Protein AF-A0A5J5LBY8-F1 (afdb_monomer_lite)

Secondary structure (DSSP, 8-state):
------HHHHHHT--HHHHHHHHHHHHHHHHHTTHHHHHHHHHHHTTHHHHHHHHHHHHHHHHHSS---GGGS-HHHHHHHHHHHHHHHHHHH-HHHHHHHHHTTTHHHHHHHHHHHHHHHHHT-

Structure (mmCIF, N/CA/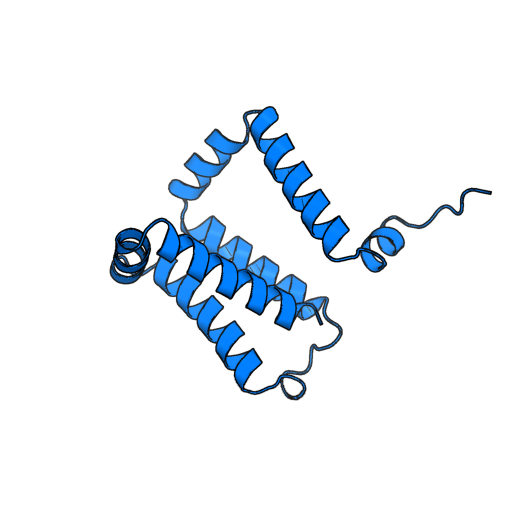C/O backbone):
data_AF-A0A5J5LBY8-F1
#
_entry.id   AF-A0A5J5LBY8-F1
#
loop_
_atom_site.group_PDB
_atom_site.id
_atom_site.type_symbol
_atom_site.label_atom_id
_atom_site.label_alt_id
_atom_site.label_comp_id
_atom_site.label_asym_id
_atom_site.label_entity_id
_atom_site.label_seq_id
_atom_site.pdbx_PDB_ins_code
_atom_site.Cartn_x
_atom_site.Cartn_y
_atom_site.Cartn_z
_atom_site.occupancy
_atom_site.B_iso_or_equiv
_atom_site.auth_seq_id
_atom_site.auth_comp_id
_atom_site.auth_asym_id
_atom_site.auth_atom_id
_atom_site.pdbx_PDB_model_num
ATOM 1 N N . MET A 1 1 ? 38.281 8.125 -4.516 1.00 41.97 1 MET A N 1
ATOM 2 C CA . MET A 1 1 ? 37.527 9.384 -4.688 1.00 41.97 1 MET A CA 1
ATOM 3 C C . MET A 1 1 ? 36.058 9.026 -4.569 1.00 41.97 1 MET A C 1
ATOM 5 O O . MET A 1 1 ? 35.597 8.231 -5.376 1.00 41.97 1 MET A O 1
ATOM 9 N N . ALA A 1 2 ? 35.371 9.478 -3.518 1.00 49.50 2 ALA A N 1
ATOM 10 C CA . ALA A 1 2 ? 33.939 9.231 -3.372 1.00 49.50 2 ALA A CA 1
ATOM 11 C C . ALA A 1 2 ? 33.220 9.996 -4.490 1.00 49.50 2 ALA A C 1
ATOM 13 O O . ALA A 1 2 ? 33.289 11.221 -4.546 1.00 49.50 2 ALA A O 1
ATOM 14 N N . HIS A 1 3 ? 32.637 9.269 -5.439 1.00 53.19 3 HIS A N 1
ATOM 15 C CA . HIS A 1 3 ? 31.816 9.864 -6.483 1.00 53.19 3 HIS A CA 1
ATOM 16 C C . HIS A 1 3 ? 30.580 10.445 -5.790 1.00 53.19 3 HIS A C 1
ATOM 18 O O . HIS A 1 3 ? 29.849 9.698 -5.139 1.00 53.19 3 HIS A O 1
ATOM 24 N N . ASN A 1 4 ? 30.387 11.765 -5.865 1.00 54.97 4 ASN A N 1
ATOM 25 C CA . ASN A 1 4 ? 29.180 12.435 -5.379 1.00 54.97 4 ASN A CA 1
ATOM 26 C C . ASN A 1 4 ? 28.021 12.021 -6.295 1.00 54.97 4 ASN A C 1
ATOM 28 O O . ASN A 1 4 ? 27.662 12.739 -7.225 1.00 54.97 4 ASN A O 1
ATOM 32 N N . ARG A 1 5 ? 27.496 10.815 -6.071 1.00 60.88 5 ARG A N 1
ATOM 33 C CA . ARG A 1 5 ? 26.277 10.341 -6.717 1.00 60.88 5 ARG A CA 1
ATOM 34 C C . ARG A 1 5 ? 25.152 11.263 -6.295 1.00 60.88 5 ARG A C 1
ATOM 36 O O . ARG A 1 5 ? 25.001 11.562 -5.108 1.00 60.88 5 ARG A O 1
ATOM 43 N N . SER A 1 6 ? 24.390 11.743 -7.268 1.00 75.75 6 SER A N 1
ATOM 44 C CA . SER A 1 6 ? 23.223 12.556 -6.954 1.00 75.75 6 SER A CA 1
ATOM 45 C C . SER A 1 6 ? 22.218 11.691 -6.175 1.00 75.75 6 SER A C 1
ATOM 47 O O . SER A 1 6 ? 22.168 10.466 -6.337 1.00 75.75 6 SER A O 1
ATOM 49 N N . ILE A 1 7 ? 21.421 12.316 -5.304 1.00 70.00 7 ILE A N 1
ATOM 50 C CA . ILE A 1 7 ? 20.352 11.624 -4.567 1.00 70.00 7 ILE A CA 1
ATOM 51 C C . ILE A 1 7 ? 19.453 10.848 -5.547 1.00 70.00 7 ILE A C 1
ATOM 53 O O . ILE A 1 7 ? 19.061 9.717 -5.274 1.00 70.00 7 ILE A O 1
ATOM 57 N N . GLU A 1 8 ? 19.215 11.413 -6.731 1.00 65.75 8 GLU A N 1
ATOM 58 C CA . GLU A 1 8 ? 18.436 10.805 -7.808 1.00 65.75 8 GLU A CA 1
ATOM 59 C C . GLU A 1 8 ? 19.066 9.510 -8.348 1.00 65.75 8 GLU A C 1
ATOM 61 O O . GLU A 1 8 ? 18.358 8.531 -8.569 1.00 65.75 8 GLU A O 1
ATOM 66 N N . GLU A 1 9 ? 20.390 9.459 -8.524 1.00 65.62 9 GLU A N 1
ATOM 67 C CA . GLU A 1 9 ? 21.082 8.235 -8.964 1.00 65.62 9 GLU A CA 1
ATOM 68 C C . GLU A 1 9 ? 20.994 7.119 -7.922 1.00 65.62 9 GLU A C 1
ATOM 70 O O . GLU A 1 9 ? 20.868 5.949 -8.272 1.00 65.62 9 GLU A O 1
ATOM 75 N N . SER A 1 10 ? 21.001 7.476 -6.637 1.00 66.00 10 SER A N 1
ATOM 76 C CA . SER A 1 10 ? 20.884 6.496 -5.550 1.00 66.00 10 SER A CA 1
ATOM 77 C C . SER A 1 10 ? 19.493 5.854 -5.500 1.00 66.00 10 SER A C 1
ATOM 79 O O . SER A 1 10 ? 19.370 4.691 -5.123 1.00 66.00 10 SER A O 1
ATOM 81 N N . PHE A 1 11 ? 18.453 6.581 -5.922 1.00 65.56 11 PHE A N 1
ATOM 82 C CA . PHE A 1 11 ? 17.098 6.042 -6.057 1.00 65.56 11 PHE A CA 1
ATOM 83 C C . PHE A 1 11 ? 16.911 5.174 -7.308 1.00 65.56 11 PHE A C 1
ATOM 85 O O . PHE A 1 11 ? 16.092 4.260 -7.285 1.00 65.56 11 PHE A O 1
ATOM 92 N N . LYS A 1 12 ? 17.676 5.415 -8.379 1.00 64.75 12 LYS A N 1
ATOM 93 C CA . LYS A 1 12 ? 17.615 4.609 -9.613 1.00 64.75 12 LYS A CA 1
ATOM 94 C C . LYS A 1 12 ? 18.267 3.231 -9.467 1.00 64.75 12 LYS A C 1
ATOM 96 O O . LYS A 1 12 ? 17.817 2.285 -10.102 1.00 64.75 12 LYS A O 1
ATOM 101 N N . ASP A 1 13 ? 19.271 3.105 -8.600 1.00 68.50 13 ASP A N 1
ATOM 102 C CA . ASP A 1 13 ? 20.003 1.850 -8.351 1.00 68.50 13 ASP A CA 1
ATOM 103 C C . ASP A 1 13 ? 19.401 1.006 -7.205 1.00 68.50 13 ASP A C 1
ATOM 105 O O . ASP A 1 13 ? 20.028 0.071 -6.691 1.00 68.50 13 ASP A O 1
ATOM 109 N N . LEU A 1 14 ? 18.197 1.345 -6.743 1.00 70.12 14 LEU A N 1
ATOM 110 C CA . LEU A 1 14 ? 17.636 0.779 -5.524 1.00 70.12 14 LEU A CA 1
ATOM 111 C C . LEU A 1 14 ? 17.076 -0.627 -5.785 1.00 70.12 14 LEU A C 1
ATOM 113 O O . LEU A 1 14 ? 16.023 -0.806 -6.389 1.00 70.12 14 LEU A O 1
ATOM 117 N N . ASN A 1 15 ? 17.804 -1.650 -5.329 1.00 76.38 15 ASN A N 1
ATOM 118 C CA . ASN A 1 15 ? 17.363 -3.038 -5.463 1.00 76.38 15 ASN A CA 1
ATOM 119 C C . ASN A 1 15 ? 16.213 -3.368 -4.486 1.00 76.38 15 ASN A C 1
ATOM 121 O O . ASN A 1 15 ? 16.047 -2.720 -3.450 1.00 76.38 15 ASN A O 1
ATOM 125 N N . ILE A 1 16 ? 15.446 -4.419 -4.793 1.00 72.56 16 ILE A N 1
ATOM 126 C CA . ILE A 1 16 ? 14.246 -4.799 -4.027 1.00 72.56 16 ILE A CA 1
ATOM 127 C C . ILE A 1 16 ? 14.528 -5.128 -2.554 1.00 72.56 16 ILE A C 1
ATOM 129 O O . ILE A 1 16 ? 13.712 -4.819 -1.688 1.00 72.56 16 ILE A O 1
ATOM 133 N N . LEU A 1 17 ? 15.692 -5.708 -2.247 1.00 70.50 17 LEU A N 1
ATOM 134 C CA . LEU A 1 17 ? 16.075 -6.048 -0.878 1.00 70.50 17 LEU A CA 1
ATOM 135 C C . LEU A 1 17 ? 16.397 -4.784 -0.069 1.00 70.50 17 LEU A C 1
ATOM 137 O O . LEU A 1 17 ? 15.991 -4.668 1.085 1.00 70.50 17 LEU A O 1
ATOM 141 N N . THR A 1 18 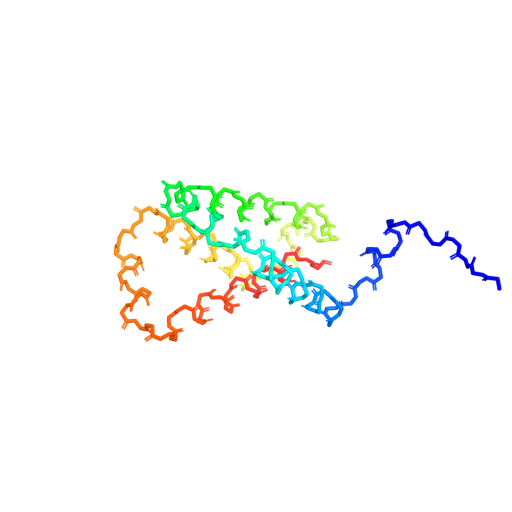? 17.070 -3.813 -0.686 1.00 74.38 18 THR A N 1
ATOM 142 C CA . THR A 1 18 ? 17.333 -2.494 -0.103 1.00 74.38 18 THR A CA 1
ATOM 143 C C . THR A 1 18 ? 16.032 -1.720 0.087 1.00 74.38 18 THR A C 1
ATOM 145 O O . THR A 1 18 ? 15.834 -1.140 1.149 1.00 74.38 18 THR A O 1
ATOM 148 N N . ALA A 1 19 ? 15.117 -1.750 -0.888 1.00 76.00 19 ALA A N 1
ATOM 149 C CA . ALA A 1 19 ? 13.800 -1.123 -0.769 1.00 76.00 19 ALA A CA 1
ATOM 150 C C . ALA A 1 19 ? 13.010 -1.715 0.405 1.00 76.00 19 ALA A C 1
ATOM 152 O O . ALA A 1 19 ? 12.462 -0.980 1.225 1.00 76.00 19 ALA A O 1
ATOM 153 N N . PHE A 1 20 ? 13.019 -3.044 0.534 1.00 75.62 20 PHE A N 1
ATOM 154 C CA . PHE A 1 20 ? 12.410 -3.737 1.662 1.00 75.62 20 PHE A CA 1
ATOM 155 C C . PHE A 1 20 ? 13.057 -3.352 2.999 1.00 75.62 20 PHE A C 1
ATOM 157 O O . PHE A 1 20 ? 12.353 -3.030 3.955 1.00 75.62 20 PHE A O 1
ATOM 164 N N . GLY A 1 21 ? 14.391 -3.315 3.058 1.00 79.81 21 GLY A N 1
ATOM 165 C CA . GLY A 1 21 ? 15.131 -2.873 4.240 1.00 79.81 21 GLY A CA 1
ATOM 166 C C . GLY A 1 21 ? 14.810 -1.430 4.641 1.00 79.81 21 GLY A C 1
ATOM 167 O O . GLY A 1 21 ? 14.628 -1.159 5.825 1.00 79.81 21 GLY A O 1
ATOM 168 N N . LEU A 1 22 ? 14.674 -0.521 3.670 1.00 81.81 22 LEU A N 1
ATOM 169 C CA . LEU A 1 22 ? 14.260 0.864 3.908 1.00 81.81 22 LEU A CA 1
ATOM 170 C C . LEU A 1 22 ? 12.825 0.944 4.429 1.00 81.81 22 LEU A C 1
ATOM 172 O O . LEU A 1 22 ? 12.593 1.644 5.408 1.00 81.81 22 LEU A O 1
ATOM 176 N N . MET A 1 23 ? 11.882 0.196 3.848 1.00 82.25 23 MET A N 1
ATOM 177 C CA . MET A 1 23 ? 10.509 0.133 4.363 1.00 82.25 23 MET A CA 1
ATOM 178 C C . MET A 1 23 ? 10.481 -0.353 5.816 1.00 82.25 23 MET A C 1
ATOM 180 O O . MET A 1 23 ? 9.871 0.295 6.665 1.00 82.25 23 MET A O 1
ATOM 184 N N . ALA A 1 24 ? 11.188 -1.444 6.125 1.00 82.44 24 ALA A N 1
ATOM 185 C CA . ALA A 1 24 ? 11.279 -1.968 7.485 1.00 82.44 24 ALA A CA 1
ATOM 186 C C . ALA A 1 24 ? 11.911 -0.947 8.445 1.00 82.44 24 ALA A C 1
ATOM 188 O O . ALA A 1 24 ? 11.370 -0.694 9.520 1.00 82.44 24 ALA A O 1
ATOM 189 N N . PHE A 1 25 ? 13.017 -0.310 8.048 1.00 87.12 25 PHE A N 1
ATOM 190 C CA . PHE A 1 25 ? 13.664 0.738 8.836 1.00 87.12 25 PHE A CA 1
ATOM 191 C C . PHE A 1 25 ? 12.723 1.918 9.110 1.00 87.12 25 PHE A C 1
ATOM 193 O O . PHE A 1 25 ? 12.626 2.367 10.252 1.00 87.12 25 PHE A O 1
ATOM 200 N N . THR A 1 26 ? 12.004 2.403 8.095 1.00 85.62 26 THR A N 1
ATOM 201 C CA . THR A 1 26 ? 11.058 3.517 8.228 1.00 85.62 26 THR A CA 1
ATOM 202 C C . THR A 1 26 ? 9.909 3.163 9.166 1.00 85.62 26 THR A C 1
ATOM 204 O O . THR A 1 26 ? 9.635 3.929 10.088 1.00 85.62 26 THR A O 1
ATOM 207 N N . VAL A 1 27 ? 9.275 1.998 8.997 1.00 85.06 27 VAL A N 1
ATOM 208 C CA . VAL A 1 27 ? 8.172 1.546 9.864 1.00 85.06 27 VAL A CA 1
ATOM 209 C C . VAL A 1 27 ? 8.636 1.410 11.317 1.00 85.06 27 VAL A C 1
ATOM 211 O O . VAL A 1 27 ? 7.988 1.927 12.231 1.00 85.06 27 VAL A O 1
ATOM 214 N N . MET A 1 28 ? 9.793 0.783 11.544 1.00 89.94 28 MET A N 1
ATOM 215 C CA . MET A 1 28 ? 10.350 0.621 12.891 1.00 89.94 28 MET A CA 1
ATOM 216 C C . MET A 1 28 ? 10.735 1.968 13.514 1.00 89.94 28 MET A C 1
ATOM 218 O O . MET A 1 28 ? 10.480 2.186 14.696 1.00 89.94 28 MET A O 1
ATOM 222 N N . SER A 1 29 ? 11.277 2.902 12.727 1.00 89.31 29 SER A N 1
ATOM 223 C CA . SER A 1 29 ? 11.619 4.253 13.193 1.00 89.31 29 SER A CA 1
ATOM 224 C C . SER A 1 29 ? 10.377 5.056 13.580 1.00 89.31 29 SER A C 1
ATOM 226 O O . SER A 1 29 ? 10.348 5.656 14.652 1.00 89.31 29 SER A O 1
ATOM 228 N N . LEU A 1 30 ? 9.320 5.026 12.761 1.00 86.25 30 LEU A N 1
ATOM 229 C CA . LEU A 1 30 ? 8.036 5.669 13.076 1.00 86.25 30 LEU A CA 1
ATOM 230 C C . LEU A 1 30 ? 7.390 5.077 14.333 1.00 86.25 30 LEU A C 1
ATOM 232 O O . LEU A 1 30 ? 6.732 5.792 15.093 1.00 86.25 30 LEU A O 1
ATOM 236 N N . THR A 1 31 ? 7.581 3.777 14.565 1.00 88.44 31 THR A N 1
ATOM 237 C CA . THR A 1 31 ? 7.111 3.099 15.779 1.00 88.44 31 THR A CA 1
ATOM 238 C C . THR A 1 31 ? 7.916 3.554 16.994 1.00 88.44 31 THR A C 1
ATOM 240 O O . THR A 1 31 ? 7.332 3.958 17.996 1.00 88.44 31 THR A O 1
ATOM 243 N N . MET A 1 32 ? 9.250 3.573 16.897 1.00 90.94 32 MET A N 1
ATOM 244 C CA . MET A 1 32 ? 10.135 4.025 17.978 1.00 90.94 32 MET A CA 1
ATOM 245 C C . MET A 1 32 ? 9.902 5.484 18.379 1.00 90.94 32 MET A C 1
ATOM 247 O O . MET A 1 32 ? 10.023 5.820 19.554 1.00 90.94 32 MET A O 1
ATOM 251 N N . LEU A 1 33 ? 9.568 6.347 17.419 1.00 92.25 33 LEU A N 1
ATOM 252 C CA . LEU A 1 33 ? 9.263 7.757 17.668 1.00 92.25 33 LEU A CA 1
ATOM 253 C C . LEU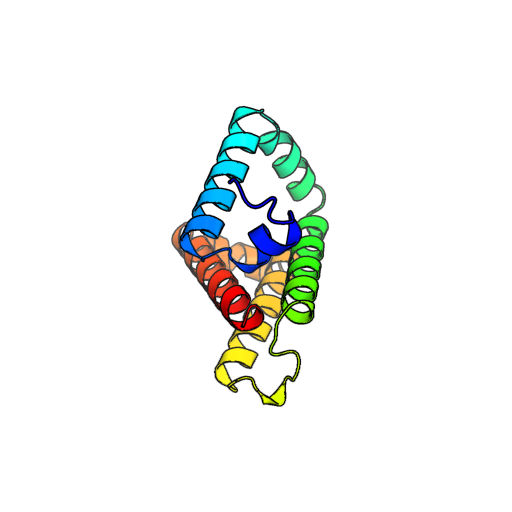 A 1 33 ? 7.870 7.977 18.286 1.00 92.25 33 LEU A C 1
ATOM 255 O O . LEU A 1 33 ? 7.519 9.114 18.583 1.00 92.25 33 LEU A O 1
ATOM 259 N N . GLY A 1 34 ? 7.065 6.922 18.465 1.00 85.31 34 GLY A N 1
ATOM 260 C CA . GLY A 1 34 ? 5.713 7.003 19.030 1.00 85.31 34 GLY A CA 1
ATOM 261 C C . GLY A 1 34 ? 4.655 7.569 18.076 1.00 85.31 34 GLY A C 1
ATOM 262 O O . GLY A 1 34 ? 3.486 7.639 18.433 1.00 85.31 34 GLY A O 1
ATOM 263 N N . ILE A 1 35 ? 5.035 7.916 16.845 1.00 87.25 35 ILE A N 1
ATOM 264 C CA . ILE A 1 35 ? 4.169 8.579 15.856 1.00 87.25 35 ILE A CA 1
ATOM 265 C C . ILE A 1 35 ? 3.119 7.611 15.290 1.00 87.25 35 ILE A C 1
ATOM 267 O O . ILE A 1 35 ? 2.043 8.020 14.860 1.00 87.25 35 ILE A O 1
ATOM 271 N N . THR A 1 36 ? 3.419 6.310 15.292 1.00 85.31 36 THR A N 1
ATOM 272 C CA . THR A 1 36 ? 2.572 5.297 14.642 1.00 85.31 36 THR A CA 1
ATOM 273 C C . THR A 1 36 ? 1.165 5.240 15.237 1.00 85.31 36 THR A C 1
ATOM 275 O O . THR A 1 36 ? 0.209 5.131 14.480 1.00 85.31 36 THR A O 1
ATOM 278 N N . GLY A 1 37 ? 1.014 5.374 16.560 1.00 82.81 37 GLY A N 1
ATOM 279 C CA . GLY A 1 37 ? -0.304 5.341 17.205 1.00 82.81 37 GLY A CA 1
ATOM 280 C C . GLY A 1 37 ? -1.212 6.491 16.761 1.00 82.81 37 GLY A C 1
ATOM 281 O O . GLY A 1 37 ? -2.359 6.260 16.379 1.00 82.81 37 GLY A O 1
ATOM 282 N N . ASP A 1 38 ? -0.674 7.711 16.731 1.00 85.69 38 ASP A N 1
ATOM 283 C CA . ASP A 1 38 ? -1.416 8.904 16.309 1.00 85.69 38 ASP A CA 1
ATOM 284 C C . ASP A 1 38 ? -1.783 8.842 14.823 1.00 85.69 38 ASP A C 1
ATOM 286 O O . ASP A 1 38 ? -2.902 9.181 14.437 1.00 85.69 38 ASP A O 1
ATOM 290 N N . VAL A 1 39 ? -0.861 8.359 13.984 1.00 82.00 39 VAL A N 1
ATOM 291 C CA . VAL A 1 39 ? -1.105 8.190 12.546 1.00 82.00 39 VAL A CA 1
ATOM 292 C C . VAL A 1 39 ? -2.173 7.133 12.289 1.00 82.00 39 VAL A C 1
ATOM 294 O O . VAL A 1 39 ? -3.062 7.375 11.477 1.00 82.00 39 VAL A O 1
ATOM 297 N N . VAL A 1 40 ? -2.126 5.994 12.986 1.00 84.56 40 VAL A N 1
ATOM 298 C CA . VAL A 1 40 ? -3.140 4.938 12.859 1.00 84.56 40 VAL A CA 1
ATOM 299 C C . VAL A 1 40 ? -4.508 5.463 13.282 1.00 84.56 40 VAL A C 1
ATOM 301 O O . VAL A 1 40 ? -5.446 5.370 12.502 1.00 84.56 40 VAL A O 1
ATOM 304 N N . SER A 1 41 ? -4.611 6.113 14.443 1.00 85.81 41 SER A N 1
ATOM 305 C CA . SER A 1 41 ? -5.865 6.715 14.919 1.00 85.81 41 SER A CA 1
ATOM 306 C C . SER A 1 41 ? -6.430 7.754 13.936 1.00 85.81 41 SER A C 1
ATOM 308 O O . SER A 1 41 ? -7.629 7.785 13.636 1.00 85.81 41 SER A O 1
ATOM 310 N N . TRP A 1 42 ? -5.562 8.585 13.355 1.00 83.94 42 TRP A N 1
ATOM 311 C CA . TRP A 1 42 ? -5.960 9.557 12.338 1.00 83.94 42 TRP A CA 1
ATOM 312 C C . TRP A 1 42 ? -6.433 8.888 11.039 1.00 83.94 42 TRP A C 1
ATOM 314 O O . TRP A 1 42 ? -7.437 9.307 10.459 1.00 83.94 42 TRP A O 1
ATOM 324 N N . MET A 1 43 ? -5.759 7.820 10.604 1.00 83.31 43 MET A N 1
ATOM 325 C CA . MET A 1 43 ? -6.151 7.012 9.445 1.00 83.31 43 MET A CA 1
ATOM 326 C C . MET A 1 43 ? -7.457 6.242 9.673 1.00 83.31 43 MET A C 1
ATOM 328 O O . MET A 1 43 ? -8.258 6.128 8.748 1.00 83.31 43 MET A O 1
ATOM 332 N N . GLU A 1 44 ? -7.704 5.759 10.889 1.00 81.69 44 GLU A N 1
ATOM 333 C CA . GLU A 1 44 ? -8.968 5.132 11.287 1.00 81.69 44 GLU A CA 1
ATOM 334 C C . GLU A 1 44 ? -10.115 6.147 11.294 1.00 81.69 44 GLU A C 1
ATOM 336 O O . GLU A 1 44 ? -11.218 5.837 10.848 1.00 81.69 44 GLU A O 1
ATOM 341 N N . THR A 1 45 ? -9.848 7.381 11.732 1.00 85.12 45 THR A N 1
ATOM 342 C CA . THR A 1 45 ? -10.830 8.476 11.711 1.00 85.12 45 THR A CA 1
ATOM 343 C C . THR A 1 45 ? -11.190 8.883 10.280 1.00 85.12 45 THR A C 1
ATOM 345 O O . THR A 1 45 ? -12.350 9.153 9.970 1.00 85.12 45 THR A O 1
ATOM 348 N N . TYR A 1 46 ? -10.203 8.918 9.386 1.00 83.44 46 TYR A N 1
ATOM 349 C CA . TYR A 1 46 ? -10.367 9.320 7.992 1.00 83.44 46 TYR A CA 1
ATOM 350 C C . TYR A 1 46 ? -10.004 8.166 7.054 1.00 83.44 46 TYR A C 1
ATOM 352 O O . TYR A 1 46 ? -9.037 8.248 6.301 1.00 83.44 46 TYR A O 1
ATOM 360 N N . GLN A 1 47 ? -10.814 7.105 7.049 1.00 75.19 47 GLN A N 1
ATOM 361 C CA . GLN A 1 47 ? -10.554 5.874 6.278 1.00 75.19 47 GLN A CA 1
ATOM 362 C C . GLN A 1 47 ? -10.362 6.087 4.762 1.00 75.19 47 GLN A C 1
ATOM 364 O O . GLN A 1 47 ? -9.746 5.267 4.079 1.00 75.19 47 GLN A O 1
ATOM 369 N N . TRP A 1 48 ? -10.839 7.210 4.218 1.00 78.25 48 TRP A N 1
ATOM 370 C CA . TRP A 1 48 ? -10.625 7.594 2.820 1.00 78.25 48 TRP A CA 1
ATOM 371 C C . TRP A 1 48 ? -9.181 8.043 2.521 1.00 78.25 48 TRP A C 1
ATOM 373 O O . TRP A 1 48 ? -8.755 7.979 1.365 1.00 78.25 48 TRP A O 1
ATOM 383 N N . LEU A 1 49 ? -8.416 8.487 3.529 1.00 81.62 49 LEU A N 1
ATOM 384 C CA . LEU A 1 49 ? -7.029 8.935 3.369 1.00 81.62 49 LEU A CA 1
ATOM 385 C C . LEU A 1 49 ? -6.091 7.787 2.976 1.00 81.62 49 LEU A C 1
ATOM 387 O O . LEU A 1 49 ? -5.404 7.940 1.965 1.00 81.62 49 LEU A O 1
ATOM 391 N N . PRO A 1 50 ? -6.067 6.634 3.682 1.00 81.50 50 PRO A N 1
ATOM 392 C CA . PRO A 1 50 ? -5.292 5.471 3.252 1.00 81.50 50 PRO A CA 1
ATOM 393 C C . PRO A 1 50 ? -5.616 5.029 1.823 1.00 81.50 50 PRO A C 1
ATOM 395 O O . PRO A 1 50 ? -4.701 4.771 1.040 1.00 81.50 50 PRO A O 1
ATOM 398 N N . LEU A 1 51 ? -6.902 5.000 1.453 1.00 81.88 51 LEU A N 1
ATOM 399 C CA . LEU A 1 51 ? -7.329 4.660 0.095 1.00 81.88 51 LEU A CA 1
ATOM 400 C C . LEU A 1 51 ? -6.747 5.641 -0.928 1.00 81.88 51 LEU A C 1
ATOM 402 O O . LEU A 1 51 ? -6.093 5.234 -1.887 1.00 81.88 51 LEU A O 1
ATOM 406 N N . THR A 1 52 ? -6.975 6.938 -0.716 1.00 82.62 52 THR A N 1
ATOM 407 C CA . THR A 1 52 ? -6.547 7.989 -1.649 1.00 82.62 52 THR A CA 1
ATOM 408 C C . THR A 1 52 ? -5.027 8.027 -1.768 1.00 82.62 52 THR A C 1
ATOM 410 O O . THR A 1 52 ? -4.501 8.125 -2.873 1.00 82.62 52 THR A O 1
ATOM 413 N N . GLY A 1 53 ? -4.318 7.887 -0.645 1.00 85.75 53 GLY A N 1
ATOM 414 C CA . GLY A 1 53 ? -2.860 7.820 -0.610 1.00 85.75 53 GLY A CA 1
ATOM 415 C C . GLY A 1 53 ? -2.314 6.616 -1.374 1.00 85.75 53 GLY A C 1
ATOM 416 O O . GLY A 1 53 ? -1.377 6.765 -2.153 1.00 85.75 53 GLY A O 1
ATOM 417 N N . THR A 1 54 ? -2.934 5.443 -1.222 1.00 84.25 54 THR A N 1
ATOM 418 C CA . THR A 1 54 ? -2.496 4.218 -1.912 1.00 84.25 54 THR A CA 1
ATOM 419 C C . THR A 1 54 ? -2.771 4.287 -3.415 1.00 84.25 54 THR A C 1
ATOM 421 O O . THR A 1 54 ? -1.899 3.955 -4.216 1.00 84.25 54 THR A O 1
ATOM 424 N N . LEU A 1 55 ? -3.937 4.797 -3.825 1.00 84.06 55 LEU A N 1
ATOM 425 C CA . LEU A 1 55 ? -4.248 5.020 -5.240 1.00 84.06 55 LEU A CA 1
ATOM 426 C C . LEU A 1 55 ? -3.313 6.061 -5.868 1.00 84.06 55 LEU A C 1
ATOM 428 O O . LEU A 1 55 ? -2.801 5.841 -6.964 1.00 84.06 55 LEU A O 1
ATOM 432 N N . ALA A 1 56 ? -3.040 7.167 -5.169 1.00 85.12 56 ALA A N 1
ATOM 433 C CA . ALA A 1 56 ? -2.080 8.168 -5.624 1.00 85.12 56 ALA A CA 1
ATOM 434 C C . ALA A 1 56 ? -0.673 7.568 -5.770 1.00 85.12 56 ALA A C 1
ATOM 436 O O . ALA A 1 56 ? -0.012 7.807 -6.779 1.00 85.12 56 ALA A O 1
ATOM 437 N N . ALA A 1 57 ? -0.238 6.739 -4.816 1.00 84.75 57 ALA A N 1
ATOM 438 C CA . ALA A 1 57 ? 1.034 6.030 -4.898 1.00 84.75 57 ALA A CA 1
ATOM 439 C C . ALA A 1 57 ? 1.084 5.079 -6.105 1.00 84.75 57 ALA A C 1
ATOM 441 O O . ALA A 1 57 ? 2.062 5.110 -6.846 1.00 84.75 57 ALA A O 1
ATOM 442 N N . MET A 1 58 ? 0.026 4.303 -6.372 1.00 82.31 58 MET A N 1
ATOM 443 C CA . MET A 1 58 ? -0.052 3.451 -7.569 1.00 82.31 58 MET A CA 1
ATOM 444 C C . MET A 1 58 ? 0.053 4.258 -8.865 1.00 82.31 58 MET A C 1
ATOM 446 O O . MET A 1 58 ? 0.766 3.847 -9.780 1.00 82.31 58 MET A O 1
ATOM 450 N N . VAL A 1 59 ? -0.611 5.416 -8.944 1.00 81.69 59 VAL A N 1
ATOM 451 C CA . VAL A 1 59 ? -0.511 6.313 -10.106 1.00 81.69 59 VAL A CA 1
ATOM 452 C C . VAL A 1 59 ? 0.915 6.829 -10.270 1.00 81.69 59 VAL A C 1
ATOM 454 O O . VAL A 1 59 ? 1.443 6.804 -11.378 1.00 81.69 59 VAL A O 1
ATOM 457 N N . VAL A 1 60 ? 1.567 7.255 -9.186 1.00 81.00 60 VAL A N 1
ATOM 458 C CA . VAL A 1 60 ? 2.966 7.705 -9.227 1.00 81.00 60 VAL A CA 1
ATOM 459 C C . VAL A 1 60 ? 3.894 6.576 -9.679 1.00 81.00 60 VAL A C 1
ATOM 461 O O . VAL A 1 60 ? 4.735 6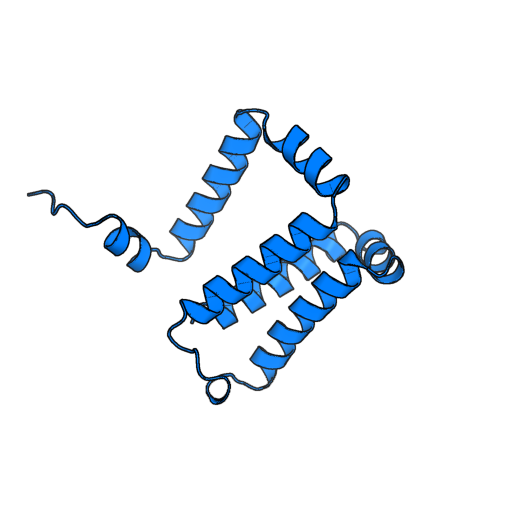.812 -10.542 1.00 81.00 60 VAL A O 1
ATOM 464 N N . ILE A 1 61 ? 3.713 5.354 -9.167 1.00 79.50 61 ILE A N 1
ATOM 465 C CA . ILE A 1 61 ? 4.503 4.178 -9.561 1.00 79.50 61 ILE A CA 1
ATOM 466 C C . ILE A 1 61 ? 4.332 3.906 -11.058 1.00 79.50 61 ILE A C 1
ATOM 468 O O . ILE A 1 61 ? 5.329 3.857 -11.774 1.00 79.50 61 ILE A O 1
ATOM 472 N N . PHE A 1 62 ? 3.092 3.830 -11.547 1.00 78.06 62 PHE A N 1
ATOM 473 C CA . PHE A 1 62 ? 2.799 3.614 -12.966 1.00 78.06 62 PHE A CA 1
ATOM 474 C C . PHE A 1 62 ? 3.388 4.717 -13.856 1.00 78.06 62 PHE A C 1
ATOM 476 O O . PHE A 1 62 ? 3.999 4.442 -14.884 1.00 78.06 62 PHE A O 1
ATOM 483 N N . LEU A 1 63 ? 3.262 5.983 -13.446 1.00 77.81 63 LEU A N 1
ATOM 484 C CA . LEU A 1 63 ? 3.862 7.101 -14.170 1.00 77.81 63 LEU A CA 1
ATOM 485 C C . LEU A 1 63 ? 5.390 7.064 -14.121 1.00 77.81 63 LEU A C 1
ATOM 487 O O . LEU A 1 63 ? 6.029 7.533 -15.055 1.00 77.81 63 LEU A O 1
ATOM 491 N N . SER A 1 64 ? 6.005 6.536 -13.069 1.00 75.06 64 SER A N 1
ATOM 492 C CA . SER A 1 64 ? 7.463 6.402 -12.983 1.00 75.06 64 SER A CA 1
ATOM 493 C C . SER A 1 64 ? 8.013 5.190 -13.739 1.00 75.06 64 SER A C 1
ATOM 495 O O . SER A 1 64 ? 9.211 5.155 -14.015 1.00 75.06 64 SER A O 1
ATOM 497 N N . SER A 1 65 ? 7.156 4.229 -14.093 1.00 72.88 65 SER A N 1
ATOM 498 C CA . SER A 1 65 ? 7.565 2.976 -14.724 1.00 72.88 65 SER A CA 1
ATOM 499 C C . SER A 1 65 ? 7.992 3.168 -16.181 1.00 72.88 65 SER A C 1
ATOM 501 O O . SER A 1 65 ? 7.597 4.126 -16.860 1.00 72.88 65 SER A O 1
ATOM 503 N N . GLY A 1 66 ? 8.827 2.246 -16.669 1.00 66.81 66 GLY A N 1
ATOM 504 C CA . GLY A 1 66 ? 9.237 2.200 -18.073 1.00 66.81 66 GLY A CA 1
ATOM 505 C C . GLY A 1 66 ? 8.133 1.660 -18.988 1.00 66.81 66 GLY A C 1
ATOM 506 O O . GLY A 1 66 ? 8.165 1.881 -20.198 1.00 66.81 66 GLY A O 1
ATOM 507 N N . THR A 1 67 ? 7.132 0.993 -18.412 1.00 64.75 67 THR A N 1
ATOM 508 C CA . THR A 1 67 ? 5.996 0.365 -19.094 1.00 64.75 67 THR A CA 1
ATOM 509 C C . THR A 1 67 ? 4.702 1.157 -18.889 1.00 64.75 67 THR A C 1
ATOM 511 O O . THR A 1 67 ? 3.716 0.684 -18.328 1.00 64.75 67 THR A O 1
ATOM 514 N N . ARG A 1 68 ? 4.691 2.396 -19.398 1.00 69.00 68 ARG A N 1
ATOM 515 C CA . ARG A 1 68 ? 3.494 3.263 -19.400 1.00 69.00 68 ARG A CA 1
ATOM 516 C C . ARG A 1 68 ? 2.445 2.867 -20.438 1.00 69.00 68 ARG A C 1
ATOM 518 O O . ARG A 1 68 ? 1.343 3.408 -20.416 1.00 69.00 68 ARG A O 1
ATOM 525 N N . ASP A 1 69 ? 2.794 1.984 -21.370 1.00 74.12 69 ASP A N 1
ATOM 526 C CA . ASP A 1 69 ? 1.885 1.511 -22.408 1.00 74.12 69 ASP A CA 1
ATOM 527 C C . ASP A 1 69 ? 1.089 0.288 -21.910 1.00 74.12 69 ASP A C 1
ATOM 529 O O . ASP A 1 69 ? 1.683 -0.773 -21.687 1.00 74.12 69 ASP A O 1
ATOM 533 N N . PRO A 1 70 ? -0.245 0.392 -21.752 1.00 70.81 70 PRO A N 1
ATOM 534 C CA . PRO A 1 70 ? -1.088 -0.716 -21.317 1.00 70.81 70 PRO A CA 1
ATOM 535 C C . PRO A 1 70 ? -1.005 -1.949 -22.225 1.00 70.81 70 PRO A C 1
ATOM 537 O O . PRO A 1 70 ? -1.254 -3.055 -21.749 1.00 70.81 70 PRO A O 1
ATOM 540 N N . SER A 1 71 ? -0.642 -1.804 -23.508 1.00 78.12 71 SER A N 1
ATOM 541 C CA . SER A 1 71 ? -0.534 -2.955 -24.417 1.00 78.12 71 SER A CA 1
ATOM 542 C C . SER A 1 71 ? 0.669 -3.855 -24.136 1.00 78.12 71 SER A C 1
ATOM 544 O O . SER A 1 71 ? 0.745 -4.957 -24.675 1.00 78.12 71 SER A O 1
ATOM 546 N N . MET A 1 72 ? 1.610 -3.401 -23.304 1.00 77.50 72 MET A N 1
ATOM 547 C CA . MET A 1 72 ? 2.781 -4.177 -22.888 1.00 77.50 72 MET A CA 1
ATOM 548 C C . MET A 1 72 ? 2.485 -5.121 -21.714 1.00 77.50 72 MET A C 1
ATOM 550 O O . MET A 1 72 ? 3.315 -5.977 -21.407 1.00 77.50 72 MET A O 1
ATOM 554 N N . TYR A 1 73 ? 1.322 -4.981 -21.068 1.00 78.69 73 TYR A N 1
ATOM 555 C CA . TYR A 1 73 ? 0.928 -5.822 -19.942 1.00 78.69 73 TYR A CA 1
ATOM 556 C C . TYR A 1 73 ? 0.309 -7.128 -20.423 1.00 78.69 73 TYR A C 1
ATOM 558 O O . TYR A 1 73 ? -0.550 -7.161 -21.308 1.00 78.69 73 TYR A O 1
ATOM 566 N N . HIS A 1 74 ? 0.695 -8.224 -19.779 1.00 85.25 74 HIS A N 1
ATOM 567 C CA . HIS A 1 74 ? 0.010 -9.490 -19.967 1.00 85.25 74 HIS A CA 1
ATOM 568 C C . HIS A 1 74 ? -1.430 -9.364 -19.429 1.00 85.25 74 HIS A C 1
ATOM 570 O O . HIS A 1 74 ? -1.629 -8.767 -18.370 1.00 85.25 74 HIS A O 1
ATOM 576 N N . PRO A 1 75 ? -2.457 -9.957 -20.068 1.00 86.38 75 PRO A N 1
ATOM 577 C CA . PRO A 1 75 ? -3.844 -9.829 -19.605 1.00 86.38 75 PRO A CA 1
ATOM 578 C C . PRO A 1 75 ? -4.042 -10.198 -18.127 1.00 86.38 75 PRO A C 1
ATOM 580 O O . PRO A 1 75 ? -4.832 -9.578 -17.421 1.00 86.38 75 PRO A O 1
ATOM 583 N N . VAL A 1 76 ? -3.274 -11.177 -17.639 1.00 86.19 76 VAL A N 1
ATOM 584 C CA . VAL A 1 76 ? -3.265 -11.580 -16.223 1.00 86.19 76 VAL A CA 1
ATOM 585 C C . VAL A 1 76 ? -2.758 -10.456 -15.311 1.00 86.19 76 VAL A C 1
ATOM 587 O O . VAL A 1 76 ? -3.328 -10.242 -14.247 1.00 86.19 76 VAL A O 1
ATOM 590 N N . GLU A 1 77 ? -1.731 -9.711 -15.721 1.00 84.81 77 GLU A N 1
ATOM 591 C CA . GLU A 1 77 ? -1.185 -8.589 -14.948 1.00 84.81 77 GLU A CA 1
ATOM 592 C C . GLU A 1 77 ? -2.220 -7.466 -14.800 1.00 84.81 77 GLU A C 1
ATOM 594 O O . GLU A 1 77 ? -2.423 -6.945 -13.704 1.00 84.81 77 GLU A O 1
ATOM 599 N N . VAL A 1 78 ? -2.949 -7.162 -15.880 1.00 84.38 78 VAL A N 1
ATOM 600 C CA . VAL A 1 78 ? -4.044 -6.180 -15.865 1.00 84.38 78 VAL A CA 1
ATOM 601 C C . VAL A 1 78 ? -5.146 -6.603 -14.895 1.00 84.38 78 VAL A C 1
ATOM 603 O O . VAL A 1 78 ? -5.614 -5.787 -14.101 1.00 84.38 78 VAL A O 1
ATOM 606 N N . VAL A 1 79 ? -5.538 -7.881 -14.916 1.00 87.44 79 VAL A N 1
ATOM 607 C CA . VAL A 1 79 ? -6.545 -8.420 -13.989 1.00 87.44 79 VAL A CA 1
ATOM 608 C C . VAL A 1 79 ? -6.089 -8.273 -12.539 1.00 87.44 79 VAL A C 1
ATOM 610 O O . VAL A 1 79 ? -6.884 -7.835 -11.712 1.00 87.44 79 VAL A O 1
ATOM 613 N N . PHE A 1 80 ? -4.826 -8.574 -12.224 1.00 85.44 80 PHE A N 1
ATOM 614 C CA . PHE A 1 80 ? -4.292 -8.404 -10.869 1.00 85.44 80 PHE A CA 1
ATOM 615 C C . PHE A 1 80 ? -4.309 -6.944 -10.413 1.00 85.44 80 PHE A C 1
ATOM 617 O O . PHE A 1 80 ? -4.743 -6.659 -9.297 1.00 85.44 80 PHE A O 1
ATOM 624 N N . THR A 1 81 ? -3.898 -6.007 -11.267 1.00 85.12 81 THR A N 1
ATOM 625 C CA . THR A 1 81 ? -3.924 -4.579 -10.926 1.00 85.12 81 THR A CA 1
ATOM 626 C C . THR A 1 81 ? -5.353 -4.080 -10.706 1.00 85.12 81 THR A C 1
ATOM 628 O O . THR A 1 81 ? -5.620 -3.401 -9.714 1.00 85.12 81 THR A O 1
ATOM 631 N N . LEU A 1 82 ? -6.294 -4.450 -11.581 1.00 88.38 82 LEU A N 1
ATOM 632 C CA . LEU A 1 82 ? -7.706 -4.083 -11.429 1.00 88.38 82 LEU A CA 1
ATOM 633 C C . LEU A 1 82 ? -8.330 -4.712 -10.182 1.00 88.38 82 LEU A C 1
ATOM 635 O O . LEU A 1 82 ? -9.079 -4.042 -9.475 1.00 88.38 82 LEU A O 1
ATOM 639 N N . LEU A 1 83 ? -7.998 -5.971 -9.887 1.00 89.75 83 LEU A N 1
ATOM 640 C CA . LEU A 1 83 ? -8.453 -6.657 -8.684 1.00 89.75 83 LEU A CA 1
ATOM 641 C C . LEU A 1 83 ? -7.957 -5.945 -7.423 1.00 89.75 83 LEU A C 1
ATOM 643 O O . LEU A 1 83 ? -8.741 -5.762 -6.498 1.00 89.75 83 LEU A O 1
ATOM 647 N N . SER A 1 84 ? -6.705 -5.484 -7.397 1.00 88.69 84 SER A N 1
ATOM 648 C CA . SER A 1 84 ? -6.164 -4.695 -6.284 1.00 88.69 84 SER A CA 1
ATOM 649 C C . SER A 1 84 ? -6.920 -3.383 -6.088 1.00 88.69 84 SER A C 1
ATOM 651 O O . SER A 1 84 ? -7.302 -3.060 -4.965 1.00 88.69 84 SER A O 1
ATOM 653 N N . VAL A 1 85 ? -7.197 -2.651 -7.173 1.00 87.94 85 VAL A N 1
ATOM 654 C CA . VAL A 1 85 ? -8.003 -1.416 -7.128 1.00 87.94 85 VAL A CA 1
ATOM 655 C C . VAL A 1 85 ? -9.414 -1.698 -6.615 1.00 87.94 85 VAL A C 1
ATOM 657 O O . VAL A 1 85 ? -9.897 -0.992 -5.730 1.00 87.94 85 VAL A O 1
ATOM 660 N N . ALA A 1 86 ? -10.056 -2.754 -7.116 1.00 89.81 86 ALA A N 1
ATOM 661 C CA . ALA A 1 86 ? -11.386 -3.162 -6.685 1.00 89.81 86 ALA A CA 1
ATOM 662 C C . ALA A 1 86 ? -11.411 -3.597 -5.212 1.00 89.81 86 ALA A C 1
ATOM 664 O O . ALA A 1 86 ? -12.331 -3.222 -4.493 1.00 89.81 86 ALA A O 1
ATOM 665 N N . LEU A 1 87 ? -10.398 -4.333 -4.743 1.00 89.25 87 LEU A N 1
ATOM 666 C CA . LEU A 1 87 ? -10.252 -4.728 -3.340 1.00 89.25 87 LEU A CA 1
ATOM 667 C C . LEU A 1 87 ? -10.061 -3.520 -2.430 1.00 89.25 87 LEU A C 1
ATOM 669 O O . LEU A 1 87 ? -10.713 -3.450 -1.396 1.00 89.25 87 LEU A O 1
ATOM 673 N N . MET A 1 88 ? -9.223 -2.553 -2.810 1.00 87.19 88 MET A N 1
ATOM 674 C CA . MET A 1 88 ? -9.038 -1.330 -2.024 1.00 87.19 88 MET A CA 1
ATOM 675 C C . MET A 1 88 ? -10.326 -0.508 -1.943 1.00 87.19 88 MET A C 1
ATOM 677 O O . MET A 1 88 ? -10.735 -0.114 -0.853 1.00 87.19 88 MET A O 1
ATOM 681 N N . ALA A 1 89 ? -10.989 -0.277 -3.079 1.00 86.75 89 ALA A N 1
ATOM 682 C CA . ALA A 1 89 ? -12.252 0.453 -3.112 1.00 86.75 89 ALA A CA 1
ATOM 683 C C . ALA A 1 89 ? -13.353 -0.295 -2.341 1.00 86.75 89 ALA A C 1
ATOM 685 O O . ALA A 1 89 ? -14.068 0.302 -1.541 1.00 86.75 89 ALA A O 1
ATOM 686 N N . GLY A 1 90 ? -13.450 -1.612 -2.532 1.00 88.62 90 GLY A N 1
ATOM 687 C CA . GLY A 1 90 ? -14.380 -2.475 -1.814 1.00 88.62 90 GLY A CA 1
ATOM 688 C C . GLY A 1 90 ? -14.135 -2.442 -0.310 1.00 88.62 90 GLY A C 1
ATOM 689 O O . GLY A 1 90 ? -15.061 -2.188 0.445 1.00 88.62 90 GLY A O 1
ATOM 690 N N . HIS A 1 91 ? -12.891 -2.597 0.135 1.00 85.62 91 HIS A N 1
ATOM 691 C CA . HIS A 1 91 ? -12.542 -2.522 1.552 1.00 85.62 91 HIS A CA 1
ATOM 692 C C . HIS A 1 91 ? -12.818 -1.131 2.145 1.00 85.62 91 HIS A C 1
ATOM 694 O O . HIS A 1 91 ? -13.175 -1.022 3.313 1.00 85.62 91 HIS A O 1
ATOM 700 N N . ALA A 1 92 ? -12.686 -0.056 1.368 1.00 84.00 92 ALA A N 1
ATOM 701 C CA . ALA A 1 92 ? -12.947 1.297 1.853 1.00 84.00 92 ALA A CA 1
ATOM 702 C C . ALA A 1 92 ? -14.442 1.650 1.957 1.00 84.00 92 ALA A C 1
ATOM 704 O O . ALA A 1 92 ? -14.811 2.426 2.835 1.00 84.00 92 ALA A O 1
ATOM 705 N N . PHE A 1 93 ? -15.298 1.111 1.080 1.00 86.44 93 PHE A N 1
ATOM 706 C CA . PHE A 1 93 ? -16.703 1.539 0.972 1.00 86.44 93 PHE A CA 1
ATOM 707 C C . PHE A 1 93 ? -17.745 0.453 1.274 1.00 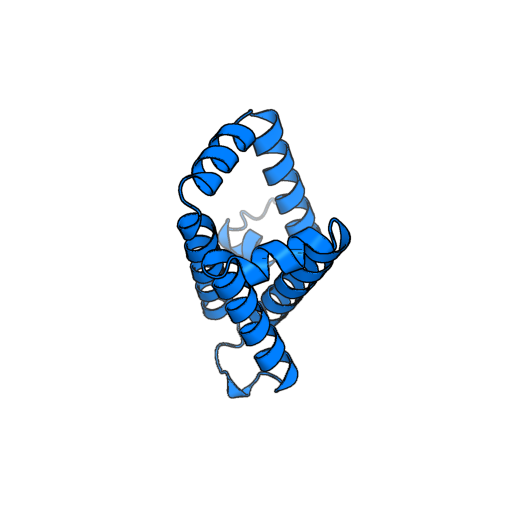86.44 93 PHE A C 1
ATOM 709 O O . PHE A 1 93 ? -18.898 0.795 1.528 1.00 86.44 93 PHE A O 1
ATOM 716 N N . LEU A 1 94 ? -17.378 -0.830 1.246 1.00 89.06 94 LEU A N 1
ATOM 717 C CA . LEU A 1 94 ? -18.286 -1.958 1.465 1.00 89.06 94 LEU A CA 1
ATOM 718 C C . LEU A 1 94 ? -17.919 -2.684 2.759 1.00 89.06 94 LEU A C 1
ATOM 720 O O . LEU A 1 94 ? -16.866 -3.319 2.868 1.00 89.06 94 LEU A O 1
ATOM 724 N N . THR A 1 95 ? -18.817 -2.631 3.738 1.00 88.19 95 THR A N 1
ATOM 725 C CA . THR A 1 95 ? -18.633 -3.314 5.026 1.00 88.19 95 THR A CA 1
ATOM 726 C C . THR A 1 95 ? -18.604 -4.830 4.859 1.00 88.19 95 THR A C 1
ATOM 728 O O . THR A 1 95 ? -17.932 -5.516 5.621 1.00 88.19 95 THR A O 1
ATOM 731 N N . GLU A 1 96 ? -19.247 -5.378 3.828 1.00 91.19 96 GLU A N 1
ATOM 732 C CA . GLU A 1 96 ? -19.200 -6.801 3.492 1.00 91.19 96 GLU A CA 1
ATOM 733 C C . GLU A 1 96 ? -17.782 -7.261 3.150 1.00 91.19 96 GLU A C 1
ATOM 735 O O . GLU A 1 96 ? -17.374 -8.342 3.569 1.00 91.19 96 GLU A O 1
ATOM 740 N N . VAL A 1 97 ? -17.015 -6.437 2.429 1.00 88.00 97 VAL A N 1
ATOM 741 C CA . VAL A 1 97 ? -15.624 -6.752 2.074 1.00 88.00 97 VAL A CA 1
ATOM 742 C C . VAL A 1 97 ? -14.736 -6.681 3.314 1.00 88.00 97 VAL A C 1
ATOM 744 O O . VAL A 1 97 ? -13.914 -7.570 3.517 1.00 88.00 97 VAL A O 1
ATOM 747 N N . GLN A 1 98 ? -14.939 -5.680 4.175 1.00 86.31 98 GLN A N 1
ATOM 748 C CA . GLN A 1 98 ? -14.228 -5.573 5.456 1.00 86.31 98 GLN A CA 1
ATOM 749 C C . GLN A 1 98 ? -14.495 -6.799 6.339 1.00 86.31 98 GLN A C 1
ATOM 751 O O . GLN A 1 98 ? -13.564 -7.443 6.815 1.00 86.31 98 GLN A O 1
ATOM 756 N N . ASN A 1 99 ? -15.769 -7.171 6.491 1.00 90.75 99 ASN A N 1
ATOM 757 C CA . ASN A 1 99 ? -16.189 -8.325 7.281 1.00 90.75 99 ASN A CA 1
ATOM 758 C C . ASN A 1 99 ? -15.653 -9.636 6.705 1.00 90.75 99 ASN A C 1
ATOM 760 O O . ASN A 1 99 ? -15.241 -10.512 7.461 1.00 90.75 99 ASN A O 1
ATOM 764 N N . PHE A 1 100 ? -15.634 -9.770 5.378 1.00 90.25 100 PHE A N 1
ATOM 765 C CA . PHE A 1 100 ? -15.067 -10.936 4.715 1.00 90.25 100 PHE A CA 1
ATOM 766 C C . PHE A 1 100 ? -13.569 -11.070 5.000 1.00 90.25 100 PHE A C 1
ATOM 768 O O . PHE A 1 100 ? -13.124 -12.151 5.370 1.00 90.25 100 PHE A O 1
ATOM 775 N N . VAL A 1 101 ? -12.789 -9.991 4.879 1.00 88.19 101 VAL A N 1
ATOM 776 C CA . VAL A 1 101 ? -11.349 -10.027 5.191 1.00 88.19 101 VAL A CA 1
ATOM 777 C C . VAL A 1 101 ? -11.128 -10.357 6.669 1.00 88.19 101 VAL A C 1
ATOM 779 O O . VAL A 1 101 ? -10.375 -11.282 6.974 1.00 88.19 101 VAL A O 1
ATOM 782 N N . ALA A 1 102 ? -11.858 -9.685 7.564 1.00 88.56 102 ALA A N 1
ATOM 783 C CA . ALA A 1 102 ? -11.761 -9.881 9.008 1.00 88.56 102 ALA A CA 1
ATOM 784 C C . ALA A 1 102 ? -12.149 -11.302 9.454 1.00 88.56 102 ALA A C 1
ATOM 786 O O . ALA A 1 102 ? -11.582 -11.839 10.404 1.00 88.56 102 ALA A O 1
ATOM 787 N N . GLN A 1 103 ? -13.088 -11.954 8.757 1.00 94.25 103 GLN A N 1
ATOM 788 C CA . GLN A 1 103 ? -13.513 -13.324 9.064 1.00 94.25 103 GLN A CA 1
ATOM 789 C C . GLN A 1 103 ? -12.366 -14.340 8.951 1.00 94.25 103 GLN A C 1
ATOM 791 O O . GLN A 1 103 ? -12.371 -15.352 9.655 1.00 94.25 103 GLN A O 1
ATOM 796 N N . PHE A 1 104 ? -11.397 -14.090 8.070 1.00 90.88 104 PHE A N 1
ATOM 797 C CA . PHE A 1 104 ? -10.275 -14.992 7.817 1.00 90.88 104 PHE A CA 1
ATOM 798 C C . PHE A 1 104 ? -8.962 -14.499 8.426 1.00 90.88 104 PHE A C 1
ATOM 800 O O . PHE A 1 104 ? -7.895 -15.001 8.061 1.00 90.88 104 PHE A O 1
ATOM 807 N N . ASP A 1 105 ? -9.001 -13.529 9.339 1.00 87.12 105 ASP A N 1
ATOM 808 C CA . ASP A 1 105 ? -7.782 -13.021 9.953 1.00 87.12 105 ASP A CA 1
ATOM 809 C C . ASP A 1 105 ? -7.056 -14.087 10.799 1.00 87.12 105 ASP A C 1
ATOM 811 O O . ASP A 1 105 ? -7.690 -14.910 11.466 1.00 87.12 105 ASP A O 1
ATOM 815 N N . PRO A 1 106 ? -5.706 -14.113 10.761 1.00 87.38 106 PRO A N 1
ATOM 816 C CA . PRO A 1 106 ? -4.822 -13.132 10.108 1.00 87.38 106 PRO A CA 1
ATOM 817 C C . PRO A 1 106 ? -4.576 -13.388 8.607 1.00 87.38 106 PRO A C 1
ATOM 819 O O . PRO A 1 106 ? -3.956 -12.572 7.926 1.00 87.38 106 PRO A O 1
ATOM 822 N N . TRP A 1 107 ? -5.013 -14.531 8.076 1.00 89.81 107 TRP A N 1
ATOM 823 C CA . TRP A 1 107 ? -4.679 -14.962 6.716 1.00 89.81 107 TRP A CA 1
ATOM 824 C C . TRP A 1 107 ? -5.363 -14.123 5.634 1.00 89.81 107 TRP A C 1
ATOM 826 O O . TRP A 1 107 ? -4.753 -13.885 4.593 1.00 89.81 107 TRP A O 1
ATOM 836 N N . GLY A 1 108 ? -6.581 -13.632 5.885 1.00 83.31 108 GLY A N 1
ATOM 837 C CA . GLY A 1 108 ? -7.288 -12.699 5.004 1.00 83.31 108 GLY A CA 1
ATOM 838 C C . GLY A 1 108 ? -6.452 -11.450 4.732 1.00 83.31 108 GLY A C 1
ATOM 839 O O . GLY A 1 108 ? -6.154 -11.140 3.575 1.00 83.31 108 GLY A O 1
ATOM 840 N N . THR A 1 109 ? -5.968 -10.811 5.799 1.00 84.94 109 THR A N 1
ATOM 841 C CA . THR A 1 109 ? -5.048 -9.671 5.709 1.00 84.94 109 THR A CA 1
ATOM 842 C C . THR A 1 109 ? -3.759 -10.009 4.947 1.00 84.94 109 THR A C 1
ATOM 844 O O . THR A 1 109 ? -3.345 -9.251 4.068 1.00 84.94 109 THR A O 1
ATOM 847 N N . VAL A 1 110 ? -3.135 -11.165 5.212 1.00 82.50 110 VAL A N 1
ATOM 848 C CA . VAL A 1 110 ? -1.905 -11.587 4.510 1.00 82.50 110 VAL A CA 1
ATOM 849 C C . VAL A 1 110 ? -2.136 -11.757 3.005 1.00 82.50 110 VAL A C 1
ATOM 851 O O . VAL A 1 110 ? -1.312 -11.317 2.205 1.00 82.50 110 VAL A O 1
ATOM 854 N N . VAL A 1 111 ? -3.252 -12.365 2.598 1.00 84.81 111 VAL A N 1
ATOM 855 C CA . VAL A 1 111 ? -3.575 -12.575 1.178 1.00 84.81 111 VAL A CA 1
ATOM 856 C C . VAL A 1 111 ? -3.792 -11.245 0.459 1.00 84.81 111 VAL A C 1
ATOM 858 O O . VAL A 1 111 ? -3.225 -11.036 -0.614 1.00 84.81 111 VAL A O 1
ATOM 861 N N . VAL A 1 112 ? -4.559 -10.327 1.055 1.00 86.19 112 VAL A N 1
ATOM 862 C CA . VAL A 1 112 ? -4.786 -8.985 0.494 1.00 86.19 112 VAL A CA 1
ATOM 863 C C . VAL A 1 112 ? -3.464 -8.231 0.345 1.00 86.19 112 VAL A C 1
ATOM 865 O O . VAL A 1 112 ? -3.190 -7.657 -0.709 1.00 86.19 112 VAL A O 1
ATOM 868 N N . PHE A 1 113 ? -2.597 -8.306 1.356 1.00 85.88 113 PHE A N 1
ATOM 869 C CA . PHE A 1 113 ? -1.268 -7.708 1.296 1.00 85.88 113 PHE A CA 1
ATOM 870 C C . PHE A 1 113 ? -0.423 -8.274 0.145 1.00 85.88 113 PHE A C 1
ATOM 872 O O . PHE A 1 113 ? 0.158 -7.510 -0.625 1.00 85.88 113 PHE A O 1
ATOM 879 N N . VAL A 1 114 ? -0.388 -9.600 -0.032 1.00 84.19 114 VAL A N 1
ATOM 880 C CA . VAL A 1 114 ? 0.350 -10.239 -1.136 1.00 84.19 114 VAL A CA 1
ATOM 881 C C . VAL A 1 114 ? -0.172 -9.777 -2.499 1.00 84.19 114 VAL A C 1
ATOM 883 O O . VAL A 1 114 ? 0.629 -9.481 -3.386 1.00 84.19 114 VAL A O 1
ATOM 886 N N . ILE A 1 115 ? -1.493 -9.655 -2.664 1.00 86.94 115 ILE A N 1
ATOM 887 C CA . ILE A 1 115 ? -2.109 -9.137 -3.896 1.00 86.94 115 ILE A CA 1
ATOM 888 C C . ILE A 1 115 ? -1.614 -7.711 -4.196 1.00 86.94 115 ILE A C 1
ATOM 890 O O . ILE A 1 115 ? -1.219 -7.422 -5.329 1.00 86.94 115 ILE A O 1
ATOM 894 N N . PHE A 1 116 ? -1.553 -6.839 -3.186 1.00 86.25 116 PHE A N 1
ATOM 895 C CA . PHE A 1 116 ? -1.059 -5.468 -3.351 1.00 86.25 116 PHE A CA 1
ATOM 896 C C . PHE A 1 116 ? 0.435 -5.404 -3.677 1.00 86.25 116 PHE A C 1
ATOM 898 O O . PHE A 1 116 ? 0.841 -4.598 -4.519 1.00 86.25 116 PHE A O 1
ATOM 905 N N . VAL A 1 117 ? 1.255 -6.272 -3.077 1.00 83.44 117 VAL A N 1
ATOM 906 C CA . VAL A 1 117 ? 2.687 -6.370 -3.403 1.00 83.44 117 VAL A CA 1
ATOM 907 C C . VAL A 1 117 ? 2.882 -6.815 -4.854 1.00 83.44 117 VAL A C 1
ATOM 909 O O . VAL A 1 117 ? 3.676 -6.210 -5.572 1.00 83.44 117 VAL A O 1
ATOM 912 N N . ILE A 1 118 ? 2.129 -7.821 -5.313 1.00 83.88 118 ILE A N 1
ATOM 913 C CA . ILE A 1 118 ? 2.188 -8.299 -6.703 1.00 83.88 118 ILE A CA 1
ATOM 914 C C . ILE A 1 118 ? 1.783 -7.184 -7.672 1.00 83.88 118 ILE A C 1
ATOM 916 O O . ILE A 1 118 ? 2.508 -6.919 -8.628 1.00 83.88 118 ILE A O 1
ATOM 920 N N . ALA A 1 119 ? 0.671 -6.492 -7.415 1.00 84.81 119 ALA A N 1
ATOM 921 C CA . ALA A 1 119 ? 0.230 -5.383 -8.261 1.00 84.81 119 ALA A CA 1
ATOM 922 C C . ALA A 1 119 ? 1.244 -4.229 -8.291 1.00 84.81 119 ALA A C 1
ATOM 924 O O . ALA A 1 119 ? 1.496 -3.661 -9.351 1.00 84.81 119 ALA A O 1
ATOM 925 N N . SER A 1 120 ? 1.883 -3.923 -7.160 1.00 79.81 120 SER A N 1
ATOM 926 C CA . SER A 1 120 ? 2.945 -2.911 -7.105 1.00 79.81 120 SER A CA 1
ATOM 927 C C . SER A 1 120 ? 4.160 -3.320 -7.941 1.00 79.81 120 SER A C 1
ATOM 929 O O . SER A 1 120 ? 4.675 -2.504 -8.697 1.00 79.81 120 SER A O 1
ATOM 931 N N . ALA A 1 121 ? 4.578 -4.588 -7.861 1.00 80.00 121 ALA A N 1
ATOM 932 C CA . ALA A 1 121 ? 5.697 -5.118 -8.642 1.00 80.00 121 ALA A CA 1
ATOM 933 C C . ALA A 1 121 ? 5.409 -5.142 -10.153 1.00 80.00 121 ALA A C 1
ATOM 935 O O . ALA A 1 121 ? 6.301 -4.875 -10.955 1.00 80.00 121 ALA A O 1
ATOM 936 N N . ILE A 1 122 ? 4.164 -5.441 -10.538 1.00 83.06 122 ILE A N 1
ATOM 937 C CA . ILE A 1 122 ? 3.692 -5.362 -11.926 1.00 83.06 122 ILE A CA 1
ATOM 938 C C . ILE A 1 122 ? 3.803 -3.923 -12.440 1.00 83.06 122 ILE A C 1
ATOM 940 O O . ILE A 1 122 ? 4.351 -3.699 -13.515 1.00 83.06 122 ILE A O 1
ATOM 944 N N . LEU A 1 123 ? 3.316 -2.950 -11.662 1.00 80.50 123 LEU A N 1
ATOM 945 C CA . LEU A 1 123 ? 3.311 -1.538 -12.051 1.00 80.50 123 LEU A 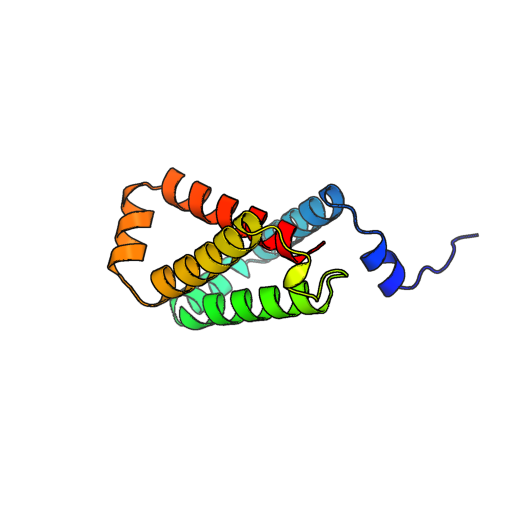CA 1
ATOM 946 C C . LEU A 1 123 ? 4.702 -0.901 -12.070 1.00 80.50 123 LEU A C 1
ATOM 948 O O . LEU A 1 123 ? 4.892 0.091 -12.765 1.00 80.50 123 LEU A O 1
ATOM 952 N N . SER A 1 124 ? 5.664 -1.428 -11.310 1.00 73.69 124 SER A N 1
ATOM 953 C CA . SER A 1 124 ? 7.009 -0.856 -11.192 1.00 73.69 124 SER A CA 1
ATOM 954 C C . SER A 1 124 ? 8.017 -1.360 -12.237 1.00 73.69 124 SER A C 1
ATOM 956 O O . SER A 1 124 ? 9.209 -1.109 -12.065 1.00 73.69 124 SER A O 1
ATOM 958 N N . ARG A 1 125 ? 7.589 -2.102 -13.270 1.00 68.88 125 ARG A N 1
ATOM 959 C CA . ARG A 1 125 ? 8.470 -2.572 -14.363 1.00 68.88 125 ARG A CA 1
ATOM 960 C C . ARG A 1 125 ? 8.834 -1.461 -15.348 1.00 68.88 125 ARG A C 1
ATOM 962 O O . ARG A 1 125 ? 10.015 -1.425 -15.744 1.00 68.88 125 ARG A O 1
#

Foldseek 3Di:
DPDCDDPVNVVVPQDPVNVVVVVVVVVVVCVVVVNVVVVVVVCVVVVVVVLVVLVVVLVVLLVPAPPVDPVPDDPVLVVLLVVLNVLSVCCSPPVVSVVVLVVPPPVSVVVNVVSSVSNSVSSND

Sequence (125 aa):
MAHNRSIEESFKDLNILTAFGLMAFTVMSLTMLGITGDVVSWMETYQWLPLTGTLAAMVVIFLSSGTRDPSMYHPVEVVFTLLSVALMAGHAFLTEVQNFVAQFDPWGTVVVFVIFVIASAILSR

InterPro domains:
  IPR058336 VP3-like, halobacterial-type [PF26064] (14-125)

Organism: Haloarcula hispanica (NCBI:txid51589)

pLDDT: mean 80.95, std 9.03, range [41.97, 94.25]

Radius of gyration: 17.14 Å; chains: 1; bounding box: 57×28×43 Å